Protein AF-A0A420YHC0-F1 (afdb_monomer_lite)

Structure (mmCIF, N/CA/C/O backbone):
data_AF-A0A420YHC0-F1
#
_entry.id   AF-A0A420YHC0-F1
#
loop_
_atom_site.group_PDB
_atom_site.id
_atom_site.type_symbol
_atom_site.label_atom_id
_atom_site.label_alt_id
_atom_site.label_comp_id
_atom_site.label_asym_id
_atom_site.label_entity_id
_atom_site.label_seq_id
_atom_site.pdbx_PDB_ins_code
_atom_site.Cartn_x
_atom_site.Cartn_y
_atom_site.Cartn_z
_atom_site.occupancy
_atom_site.B_iso_or_equiv
_atom_site.auth_seq_id
_atom_site.auth_comp_id
_atom_site.auth_asym_id
_atom_site.auth_atom_id
_atom_site.pdbx_PDB_model_num
ATOM 1 N N . MET A 1 1 ? 45.176 -17.304 -17.235 1.00 40.81 1 MET A N 1
ATOM 2 C CA . MET A 1 1 ? 44.010 -18.208 -17.173 1.00 40.81 1 MET A CA 1
ATOM 3 C C . MET A 1 1 ? 42.804 -17.352 -16.812 1.00 40.81 1 MET A C 1
ATOM 5 O O . MET A 1 1 ? 42.544 -17.134 -15.639 1.00 40.81 1 MET A O 1
ATOM 9 N N . ALA A 1 2 ? 42.186 -16.720 -17.814 1.00 42.81 2 ALA A N 1
ATOM 10 C CA . ALA A 1 2 ? 41.022 -15.862 -17.609 1.00 42.81 2 ALA A CA 1
ATOM 11 C C . ALA A 1 2 ? 39.816 -16.764 -17.336 1.00 42.81 2 ALA A C 1
ATOM 13 O O . ALA A 1 2 ? 39.484 -17.605 -18.171 1.00 42.81 2 ALA A O 1
ATOM 14 N N . ALA A 1 3 ? 39.219 -16.642 -16.151 1.00 44.34 3 ALA A N 1
ATOM 15 C CA . ALA A 1 3 ? 37.966 -17.306 -15.837 1.00 44.34 3 ALA A CA 1
ATOM 16 C C . ALA A 1 3 ? 36.919 -16.814 -16.843 1.00 44.34 3 ALA A C 1
ATOM 18 O O . ALA A 1 3 ? 36.592 -15.628 -16.862 1.00 44.34 3 ALA A O 1
ATOM 19 N N . ALA A 1 4 ? 36.454 -17.708 -17.716 1.00 50.72 4 ALA A N 1
ATOM 20 C CA . ALA A 1 4 ? 35.306 -17.449 -18.565 1.00 50.72 4 ALA A CA 1
ATOM 21 C C . ALA A 1 4 ? 34.133 -17.120 -17.638 1.00 50.72 4 ALA A C 1
ATOM 23 O O . ALA A 1 4 ? 33.629 -17.988 -16.926 1.00 50.72 4 ALA A O 1
ATOM 24 N N . THR A 1 5 ? 33.750 -15.846 -17.588 1.00 57.69 5 THR A N 1
ATOM 25 C CA . THR A 1 5 ? 32.490 -15.436 -16.978 1.00 57.69 5 THR A CA 1
ATOM 26 C C . THR A 1 5 ? 31.386 -16.247 -17.656 1.00 57.69 5 THR A C 1
ATOM 28 O O . THR A 1 5 ? 31.357 -16.257 -18.893 1.00 57.69 5 THR A O 1
ATOM 31 N N . PRO A 1 6 ? 30.528 -16.966 -16.910 1.00 57.44 6 PRO A N 1
ATOM 32 C CA . PRO A 1 6 ? 29.460 -17.742 -17.522 1.00 57.44 6 PRO A CA 1
ATOM 33 C C . PRO A 1 6 ? 28.629 -16.811 -18.408 1.00 57.44 6 PRO A C 1
ATOM 35 O O . PRO A 1 6 ? 28.321 -15.685 -18.012 1.00 57.44 6 PRO A O 1
ATOM 38 N N . SER A 1 7 ? 28.337 -17.260 -19.630 1.00 58.06 7 SER A N 1
ATOM 39 C CA . SER A 1 7 ? 27.431 -16.579 -20.556 1.00 58.06 7 SER A CA 1
ATOM 40 C C . SER A 1 7 ? 26.169 -16.175 -19.786 1.00 58.06 7 SER A C 1
ATOM 42 O O . SER A 1 7 ? 25.673 -17.010 -19.023 1.00 58.06 7 SER A O 1
ATOM 44 N N . PRO A 1 8 ? 25.652 -14.940 -19.931 1.00 57.53 8 PRO A N 1
ATOM 45 C CA . PRO A 1 8 ? 24.411 -14.559 -19.273 1.00 57.53 8 PRO A CA 1
ATOM 46 C C . PRO A 1 8 ? 23.353 -15.608 -19.607 1.00 57.53 8 PRO A C 1
ATOM 48 O O . PRO A 1 8 ? 23.122 -15.881 -20.784 1.00 57.53 8 PRO A O 1
ATOM 51 N N . VAL A 1 9 ? 22.773 -16.241 -18.584 1.00 59.50 9 VAL A N 1
ATOM 52 C CA . VAL A 1 9 ? 21.661 -17.178 -18.767 1.00 59.50 9 VAL A CA 1
ATOM 53 C C . VAL A 1 9 ? 20.586 -16.400 -19.519 1.00 59.50 9 VAL A C 1
ATOM 55 O O . VAL A 1 9 ? 20.094 -15.394 -19.016 1.00 59.50 9 VAL A O 1
ATOM 58 N N . SER A 1 10 ? 20.338 -16.794 -20.761 1.00 55.44 10 SER A N 1
ATOM 59 C CA . SER A 1 10 ? 19.419 -16.165 -21.704 1.00 55.44 10 SER A CA 1
ATOM 60 C C . SER A 1 10 ? 18.386 -17.228 -22.029 1.00 55.44 10 SER A C 1
ATOM 62 O O . SER A 1 10 ? 18.723 -18.311 -22.514 1.00 55.44 10 SER A O 1
ATOM 64 N N . ASN A 1 11 ? 17.141 -16.953 -21.667 1.00 62.69 11 ASN A N 1
ATOM 65 C CA . ASN A 1 11 ? 16.009 -17.789 -22.017 1.00 62.69 11 ASN A CA 1
ATOM 66 C C . ASN A 1 11 ? 14.824 -16.856 -22.281 1.00 62.69 11 ASN A C 1
ATOM 68 O O . ASN A 1 11 ? 14.070 -16.543 -21.357 1.00 62.69 11 ASN A O 1
ATOM 72 N N . PRO A 1 12 ? 14.626 -16.436 -23.543 1.00 58.00 12 PRO A N 1
ATOM 73 C CA . PRO A 1 12 ? 13.547 -15.528 -23.923 1.00 58.00 12 PRO A CA 1
ATOM 74 C C . PRO A 1 12 ? 12.140 -16.042 -23.575 1.00 58.00 12 PRO A C 1
ATOM 76 O O . PRO A 1 12 ? 11.190 -15.259 -23.590 1.00 58.00 12 PRO A O 1
ATOM 79 N N . ALA A 1 13 ? 11.995 -17.345 -23.293 1.00 58.97 13 ALA A N 1
ATOM 80 C CA . ALA A 1 13 ? 10.742 -17.974 -22.887 1.00 58.97 13 ALA A CA 1
ATOM 81 C C . ALA A 1 13 ? 10.447 -17.861 -21.376 1.00 58.97 13 ALA A C 1
ATOM 83 O O . ALA A 1 13 ? 9.280 -17.944 -20.994 1.00 58.97 13 ALA A O 1
ATOM 84 N N . ASP A 1 14 ? 11.455 -17.625 -20.528 1.00 63.84 14 ASP A N 1
ATOM 85 C CA . ASP A 1 14 ? 11.275 -17.382 -19.090 1.00 63.84 14 ASP A CA 1
ATOM 86 C C . ASP A 1 14 ? 11.021 -15.891 -18.842 1.00 63.84 14 ASP A C 1
ATOM 88 O O . ASP A 1 14 ? 11.930 -15.114 -18.532 1.00 63.84 14 ASP A O 1
ATOM 92 N N . ASN A 1 15 ? 9.761 -15.483 -19.008 1.00 66.75 15 ASN A N 1
ATOM 93 C CA . ASN A 1 15 ? 9.285 -14.158 -18.629 1.00 66.75 15 ASN A CA 1
ATOM 94 C C . ASN A 1 15 ? 8.261 -14.266 -17.493 1.00 66.75 15 ASN A C 1
ATOM 96 O O . ASN A 1 15 ? 7.097 -14.604 -17.708 1.00 66.75 15 ASN A O 1
ATOM 100 N N . GLU A 1 16 ? 8.695 -13.923 -16.286 1.00 73.38 16 GLU A N 1
ATOM 101 C CA . GLU A 1 16 ? 7.873 -13.948 -15.071 1.00 73.38 16 GLU A CA 1
ATOM 102 C C . GLU A 1 16 ? 7.100 -12.636 -14.846 1.00 73.38 16 GLU A C 1
ATOM 104 O O . GLU A 1 16 ? 6.198 -12.575 -14.008 1.00 73.38 16 GLU A O 1
ATOM 109 N N . GLY A 1 17 ? 7.387 -11.589 -15.629 1.00 73.75 17 GLY A N 1
ATOM 110 C CA . GLY A 1 17 ? 6.730 -10.279 -15.525 1.00 73.75 17 GLY A CA 1
ATOM 111 C C . GLY A 1 17 ? 5.193 -10.347 -15.577 1.00 73.75 17 GLY A C 1
ATOM 112 O O . GLY A 1 17 ? 4.534 -9.817 -14.681 1.00 73.75 17 GLY A O 1
ATOM 113 N N . PRO A 1 18 ? 4.578 -11.053 -16.550 1.00 76.94 18 PRO A N 1
ATOM 114 C CA . PRO A 1 18 ? 3.123 -11.207 -16.616 1.00 76.94 18 PRO A CA 1
ATOM 115 C C . PRO A 1 18 ? 2.518 -11.906 -15.392 1.00 76.94 18 PRO A C 1
ATOM 117 O O . PRO A 1 18 ? 1.409 -11.565 -14.982 1.00 76.94 18 PRO A O 1
ATOM 120 N N . ARG A 1 19 ? 3.235 -12.862 -14.785 1.00 78.88 19 ARG A N 1
ATOM 121 C CA . ARG A 1 19 ? 2.778 -13.577 -13.583 1.00 78.88 19 ARG A CA 1
ATOM 122 C C . ARG A 1 19 ? 2.784 -12.660 -12.361 1.00 78.88 19 ARG A C 1
ATOM 124 O O . ARG A 1 19 ? 1.813 -12.660 -11.606 1.00 78.88 19 ARG A O 1
ATOM 131 N N . ILE A 1 20 ? 3.831 -11.846 -12.209 1.00 82.06 20 ILE A N 1
ATOM 132 C CA . ILE A 1 20 ? 3.938 -10.835 -11.145 1.00 82.06 20 ILE A CA 1
ATOM 133 C C . ILE A 1 20 ? 2.808 -9.811 -11.280 1.00 82.06 20 ILE A C 1
ATOM 135 O O . ILE A 1 20 ? 2.089 -9.554 -10.317 1.00 82.06 20 ILE A O 1
ATOM 139 N N . LEU A 1 21 ? 2.590 -9.283 -12.487 1.00 84.12 21 LEU A N 1
ATOM 140 C CA . LEU A 1 21 ? 1.518 -8.322 -12.746 1.00 84.12 21 LEU A CA 1
ATOM 141 C C . LEU A 1 21 ? 0.136 -8.905 -12.462 1.00 84.12 21 LEU A C 1
ATOM 143 O O . LEU A 1 21 ? -0.668 -8.257 -11.797 1.00 84.12 21 LEU A O 1
ATOM 147 N N . ALA A 1 22 ? -0.135 -10.127 -12.925 1.00 83.88 22 ALA A N 1
ATOM 148 C CA . ALA A 1 22 ? -1.416 -10.783 -12.691 1.00 83.88 22 ALA A CA 1
ATOM 149 C C . ALA A 1 22 ? -1.697 -10.960 -11.190 1.00 83.88 22 ALA A C 1
ATOM 151 O O . ALA A 1 22 ? -2.793 -10.638 -10.733 1.00 83.88 22 ALA A O 1
ATOM 152 N N . ALA A 1 23 ? -0.707 -11.418 -10.417 1.00 87.62 23 ALA A N 1
ATOM 153 C CA . ALA A 1 23 ? -0.847 -11.601 -8.975 1.00 87.62 23 ALA A CA 1
ATOM 154 C C . ALA A 1 23 ? -1.052 -10.268 -8.239 1.00 87.62 23 ALA A C 1
ATOM 156 O O . ALA A 1 23 ? -1.993 -10.137 -7.454 1.00 87.62 23 ALA A O 1
ATOM 157 N N . THR A 1 24 ? -0.217 -9.265 -8.527 1.00 87.19 24 THR A N 1
ATOM 158 C CA . THR A 1 24 ? -0.306 -7.940 -7.901 1.00 87.19 24 THR A CA 1
ATOM 159 C C . THR A 1 24 ? -1.646 -7.276 -8.209 1.00 87.19 24 THR A C 1
ATOM 161 O O . THR A 1 24 ? -2.342 -6.846 -7.294 1.00 87.19 24 THR A O 1
ATOM 164 N N . LEU A 1 25 ? -2.071 -7.263 -9.476 1.00 88.75 25 LEU A N 1
ATOM 165 C CA . LEU A 1 25 ? -3.348 -6.665 -9.873 1.00 88.75 25 LEU A CA 1
ATOM 166 C C . LEU A 1 25 ? -4.546 -7.386 -9.250 1.00 88.75 25 LEU A C 1
ATOM 168 O O . LEU A 1 25 ? -5.480 -6.722 -8.804 1.00 88.75 25 LEU A O 1
ATOM 172 N N . ALA A 1 26 ? -4.525 -8.720 -9.180 1.00 91.69 26 ALA A N 1
ATOM 173 C CA . ALA A 1 26 ? -5.609 -9.487 -8.572 1.00 91.69 26 ALA A CA 1
ATOM 174 C C . ALA A 1 26 ? -5.772 -9.164 -7.078 1.00 91.69 26 ALA A C 1
ATOM 176 O O . ALA A 1 26 ? -6.887 -8.918 -6.611 1.00 91.69 26 ALA A O 1
ATOM 177 N N . ILE A 1 27 ? -4.663 -9.117 -6.333 1.00 88.62 27 ILE A N 1
ATOM 178 C CA . ILE A 1 27 ? -4.678 -8.812 -4.897 1.00 88.62 27 ILE A CA 1
ATOM 179 C C . ILE A 1 27 ? -5.092 -7.356 -4.663 1.00 88.62 27 ILE A C 1
ATOM 181 O O . ILE A 1 27 ? -5.939 -7.091 -3.809 1.00 88.62 27 ILE A O 1
ATOM 185 N N . THR A 1 28 ? -4.565 -6.412 -5.444 1.00 89.62 28 THR A N 1
ATOM 186 C CA . THR A 1 28 ? -4.932 -4.995 -5.324 1.00 89.62 28 THR A CA 1
ATOM 187 C C . THR A 1 28 ? -6.393 -4.748 -5.689 1.00 89.62 28 THR A C 1
ATOM 189 O O . THR A 1 28 ? -7.056 -3.960 -5.017 1.00 89.62 28 THR A O 1
ATOM 192 N N . ALA A 1 29 ? -6.940 -5.441 -6.692 1.00 91.06 29 ALA A N 1
ATOM 193 C CA . ALA A 1 29 ? -8.360 -5.353 -7.028 1.00 91.06 29 ALA A CA 1
ATOM 194 C C . ALA A 1 29 ? -9.246 -5.851 -5.876 1.00 91.06 29 ALA A C 1
ATOM 196 O O . ALA A 1 29 ? -10.222 -5.193 -5.511 1.00 91.06 29 ALA A O 1
ATOM 197 N N . LEU A 1 30 ? -8.880 -6.974 -5.251 1.00 92.50 30 LEU A N 1
ATOM 198 C CA . LEU A 1 30 ? -9.587 -7.491 -4.080 1.00 92.50 30 LEU A CA 1
ATOM 199 C C . LEU A 1 30 ? -9.505 -6.521 -2.889 1.00 92.50 30 LEU A C 1
ATOM 201 O O . LEU A 1 30 ? -10.510 -6.280 -2.209 1.00 92.50 30 LEU A O 1
ATOM 205 N N . ALA A 1 31 ? -8.331 -5.932 -2.654 1.00 87.81 31 ALA A N 1
ATOM 206 C CA . ALA A 1 31 ? -8.135 -4.918 -1.624 1.00 87.81 31 ALA A CA 1
ATOM 207 C C . ALA A 1 31 ? -9.010 -3.683 -1.884 1.00 87.81 31 ALA A C 1
ATOM 209 O O . ALA A 1 31 ? -9.716 -3.236 -0.978 1.00 87.81 31 ALA A O 1
ATOM 210 N N . LEU A 1 32 ? -9.047 -3.195 -3.130 1.00 90.62 32 LEU A N 1
ATOM 211 C CA . LEU A 1 32 ? -9.875 -2.063 -3.538 1.00 90.62 32 LEU A CA 1
ATOM 212 C C . LEU A 1 32 ? -11.356 -2.334 -3.267 1.00 90.62 32 LEU A C 1
ATOM 214 O O . LEU A 1 32 ? -12.004 -1.520 -2.616 1.00 90.62 32 LEU A O 1
ATOM 218 N N . ILE A 1 33 ? -11.875 -3.495 -3.683 1.00 92.88 33 ILE A N 1
ATOM 219 C CA . ILE A 1 33 ? -13.272 -3.886 -3.429 1.00 92.88 33 ILE A CA 1
ATOM 220 C C . ILE A 1 33 ? -13.571 -3.863 -1.926 1.00 92.88 33 ILE A C 1
ATOM 222 O O . ILE A 1 33 ? -14.570 -3.289 -1.492 1.00 92.88 33 ILE A O 1
ATOM 226 N N . THR A 1 34 ? -12.680 -4.438 -1.119 1.00 89.38 34 THR A N 1
ATOM 227 C CA . THR A 1 34 ? -12.841 -4.498 0.339 1.00 89.38 34 THR A CA 1
ATOM 228 C C . THR A 1 34 ? -12.872 -3.098 0.964 1.00 89.38 34 THR A C 1
ATOM 230 O O . THR A 1 34 ? -13.727 -2.812 1.807 1.00 89.38 34 THR A O 1
ATOM 233 N N . VAL A 1 35 ? -11.985 -2.197 0.528 1.00 87.94 35 VAL A N 1
ATOM 234 C CA . VAL A 1 35 ? -11.934 -0.802 0.994 1.00 87.94 35 VAL A CA 1
ATOM 235 C C . VAL A 1 35 ? -13.177 -0.032 0.549 1.00 87.94 35 VAL A C 1
ATOM 237 O O . VAL A 1 35 ? -13.775 0.669 1.362 1.00 87.94 35 VAL A O 1
ATOM 240 N N . THR A 1 36 ? -13.625 -0.189 -0.698 1.00 88.56 36 THR A N 1
ATOM 241 C CA . THR A 1 36 ? -14.835 0.477 -1.203 1.00 88.56 36 THR A CA 1
ATOM 242 C C . THR A 1 36 ? -16.080 0.036 -0.440 1.00 88.56 36 THR A C 1
ATOM 244 O O . THR A 1 36 ? -16.866 0.885 -0.022 1.00 88.56 36 THR A O 1
ATOM 247 N N . VAL A 1 37 ? -16.247 -1.268 -0.190 1.00 89.44 37 VAL A N 1
ATOM 248 C CA . VAL A 1 37 ? -17.355 -1.785 0.630 1.00 89.44 37 VAL A CA 1
ATOM 249 C C . VAL A 1 37 ? -17.286 -1.210 2.044 1.00 89.44 37 VAL A C 1
ATOM 251 O O . VAL A 1 37 ? -18.300 -0.746 2.569 1.00 89.44 37 VAL A O 1
ATOM 254 N N . ARG A 1 38 ? -16.091 -1.167 2.650 1.00 83.19 38 ARG A N 1
ATOM 255 C CA . ARG A 1 38 ? -15.895 -0.569 3.977 1.00 83.19 38 ARG A CA 1
ATOM 256 C C . ARG A 1 38 ? -16.318 0.898 3.994 1.00 83.19 38 ARG A C 1
ATOM 258 O O . ARG A 1 38 ? -17.096 1.285 4.865 1.00 83.19 38 ARG A O 1
ATOM 265 N N . LEU A 1 39 ? -15.851 1.693 3.034 1.00 84.56 39 LEU A N 1
ATOM 266 C CA . LEU A 1 39 ? -16.200 3.108 2.920 1.00 84.56 39 LEU A CA 1
ATOM 267 C C . LEU A 1 39 ? -17.701 3.295 2.701 1.00 84.56 39 LEU A C 1
ATOM 269 O O . LEU A 1 39 ? -18.300 4.141 3.356 1.00 84.56 39 LEU A O 1
ATOM 273 N N . HIS A 1 40 ? -18.330 2.475 1.858 1.00 85.00 40 HIS A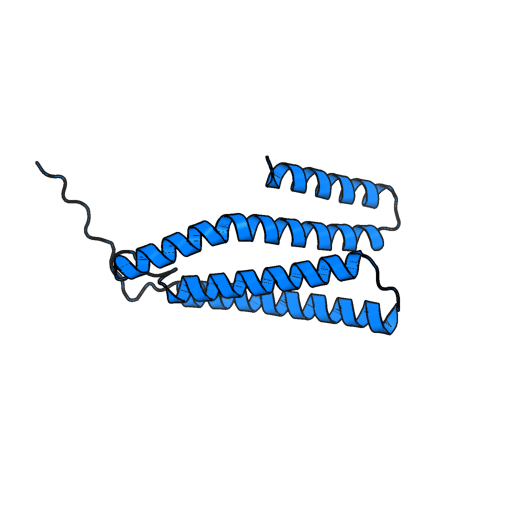 N 1
ATOM 274 C CA . HIS A 1 40 ? -19.767 2.544 1.601 1.00 85.00 40 HIS A CA 1
ATOM 275 C C . HIS A 1 40 ? -20.599 2.281 2.864 1.00 85.00 40 HIS A C 1
ATOM 277 O O . HIS A 1 40 ? -21.481 3.070 3.203 1.00 85.00 40 HIS A O 1
ATOM 283 N N . VAL A 1 41 ? -20.281 1.222 3.615 1.00 84.25 41 VAL A N 1
ATOM 284 C CA . VAL A 1 41 ? -20.957 0.910 4.886 1.00 84.25 41 VAL A CA 1
ATOM 285 C C . VAL A 1 41 ? -20.724 2.022 5.915 1.00 84.25 41 VAL A C 1
ATOM 287 O O . VAL A 1 41 ? -21.645 2.432 6.621 1.00 84.25 41 VAL A O 1
ATOM 290 N N . ARG A 1 42 ? -19.502 2.554 6.007 1.00 78.12 42 ARG A N 1
ATOM 291 C CA . ARG A 1 42 ? -19.140 3.559 7.019 1.00 78.12 42 ARG A CA 1
ATOM 292 C C . ARG A 1 42 ? -19.738 4.936 6.728 1.00 78.12 42 ARG A C 1
ATOM 294 O O . ARG A 1 42 ? -20.305 5.541 7.638 1.00 78.12 42 ARG A O 1
ATOM 301 N N . LEU A 1 43 ? -19.662 5.399 5.481 1.00 77.81 43 LEU A N 1
ATOM 302 C CA . LEU A 1 43 ? -20.219 6.678 5.029 1.00 77.81 43 LEU A CA 1
ATOM 303 C C . LEU A 1 43 ? -21.747 6.635 4.938 1.00 77.81 43 LEU A C 1
ATOM 305 O O . LEU A 1 43 ? -22.415 7.570 5.373 1.00 77.81 43 LEU A O 1
ATOM 309 N N . GLY A 1 44 ? -22.297 5.550 4.389 1.00 76.00 44 GLY A N 1
ATOM 310 C CA . GLY A 1 44 ? -23.725 5.415 4.115 1.00 76.00 44 GLY A CA 1
ATOM 311 C C . GLY A 1 44 ? -24.539 4.928 5.312 1.00 76.00 44 GLY A C 1
ATOM 312 O O . GLY A 1 44 ? -25.527 5.565 5.673 1.00 76.00 44 GLY A O 1
ATOM 313 N N . MET A 1 45 ? -24.133 3.816 5.938 1.00 79.38 45 MET A N 1
ATOM 314 C CA . MET A 1 45 ? -24.929 3.170 6.994 1.00 79.38 45 MET A CA 1
ATOM 315 C C . MET A 1 45 ? -24.622 3.717 8.388 1.00 79.38 45 MET A C 1
ATOM 317 O O . MET A 1 45 ? -25.540 3.998 9.151 1.00 79.38 45 MET A O 1
ATOM 321 N N . ILE A 1 46 ? -23.339 3.861 8.736 1.00 79.88 46 ILE A N 1
ATOM 322 C CA . ILE A 1 46 ? -22.923 4.252 10.096 1.00 79.88 46 ILE A CA 1
ATOM 323 C C . ILE A 1 46 ? -22.824 5.783 10.237 1.00 79.88 46 ILE A C 1
ATOM 325 O O . ILE A 1 46 ? -22.922 6.299 11.349 1.00 79.88 46 ILE A O 1
ATOM 329 N N . ARG A 1 47 ? -22.647 6.515 9.122 1.00 74.38 47 ARG A N 1
ATOM 330 C CA . ARG A 1 47 ? -22.486 7.985 9.061 1.00 74.38 47 ARG A CA 1
ATOM 331 C C . ARG A 1 47 ? -21.460 8.532 10.058 1.00 74.38 47 ARG A C 1
ATOM 333 O O . ARG A 1 47 ? -21.601 9.634 10.581 1.00 74.38 47 ARG A O 1
ATOM 340 N N . SER A 1 48 ? -20.416 7.758 10.338 1.00 68.00 48 SER A N 1
ATOM 341 C CA . SER A 1 48 ? -19.377 8.129 11.296 1.00 68.00 48 SER A CA 1
ATOM 342 C C . SER A 1 48 ? -18.025 8.067 10.613 1.00 68.00 48 SER A C 1
ATOM 344 O O . SER A 1 48 ? -17.369 7.024 10.635 1.00 68.00 48 SER A O 1
ATOM 346 N N . PHE A 1 49 ? -17.646 9.191 10.002 1.00 63.84 49 PHE A N 1
ATOM 347 C CA . PHE A 1 49 ? -16.344 9.362 9.374 1.00 63.84 49 PHE A CA 1
ATOM 348 C C . PHE A 1 49 ? -15.296 9.595 10.461 1.00 63.84 49 PHE A C 1
AT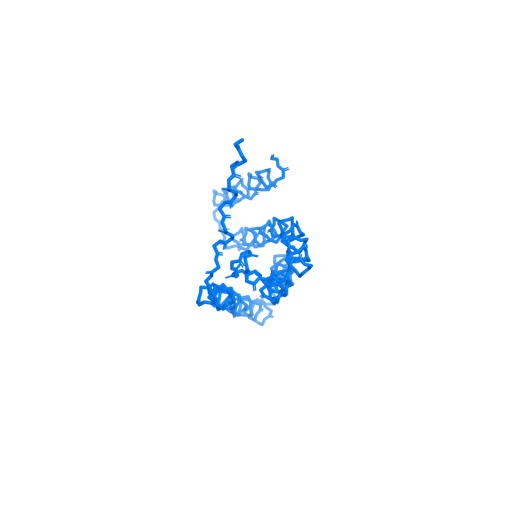OM 350 O O . PHE A 1 49 ? -15.292 10.631 11.128 1.00 63.84 49 PHE A O 1
ATOM 357 N N . GLY A 1 50 ? -14.467 8.584 10.705 1.00 70.12 50 GLY A N 1
ATOM 358 C CA . GLY A 1 50 ? -13.365 8.677 11.654 1.00 70.12 50 GLY A CA 1
ATOM 359 C C . GLY A 1 50 ? -12.034 8.930 10.953 1.00 70.12 50 GLY A C 1
ATOM 360 O O . GLY A 1 50 ? -11.888 8.684 9.759 1.00 70.12 50 GLY A O 1
ATOM 361 N N . TRP A 1 51 ? -11.022 9.319 11.732 1.00 70.31 51 TRP A N 1
ATOM 362 C CA . TRP A 1 51 ? -9.620 9.334 11.289 1.00 70.31 51 TRP A CA 1
ATOM 363 C C . TRP A 1 51 ? -9.160 7.981 10.710 1.00 70.31 51 TRP A C 1
ATOM 365 O O . TRP A 1 51 ? -8.315 7.944 9.822 1.00 70.31 51 TRP A O 1
ATOM 375 N N . ASP A 1 52 ? -9.768 6.883 11.167 1.00 77.31 52 ASP A N 1
ATOM 376 C CA . ASP A 1 52 ? -9.570 5.525 10.648 1.00 77.31 52 ASP A CA 1
ATOM 377 C C . ASP A 1 52 ? -9.890 5.393 9.147 1.00 77.31 52 ASP A C 1
ATOM 379 O O . ASP A 1 52 ? -9.097 4.848 8.382 1.00 77.31 52 ASP A O 1
ATOM 383 N N . ASP A 1 53 ? -11.029 5.935 8.703 1.00 81.81 53 ASP A N 1
ATOM 384 C CA . ASP A 1 53 ? -11.477 5.817 7.310 1.00 81.81 53 ASP A CA 1
ATOM 385 C C . ASP A 1 53 ? -10.597 6.664 6.368 1.00 81.81 53 ASP A C 1
ATOM 387 O O . ASP A 1 53 ? -10.317 6.267 5.232 1.00 81.81 53 ASP A O 1
ATOM 391 N N . GLY A 1 54 ? -10.098 7.803 6.865 1.00 81.12 54 GLY A N 1
ATOM 392 C CA . GLY A 1 54 ? -9.124 8.643 6.165 1.00 81.12 54 GLY A CA 1
ATOM 393 C C . GLY A 1 54 ? -7.775 7.945 5.979 1.00 81.12 54 GLY A C 1
ATOM 394 O O . GLY A 1 54 ? -7.262 7.899 4.861 1.00 81.12 54 GLY A O 1
ATOM 395 N N . LEU A 1 55 ? -7.237 7.332 7.042 1.00 84.38 55 LEU A N 1
ATOM 396 C CA . LEU A 1 55 ? -5.997 6.548 6.975 1.00 84.38 55 LEU A CA 1
ATOM 397 C C . LEU A 1 55 ? -6.122 5.362 6.015 1.00 84.38 55 LEU A C 1
ATOM 399 O O . LEU A 1 55 ? -5.206 5.106 5.239 1.00 84.38 55 LEU A O 1
ATOM 403 N N . MET A 1 56 ? -7.264 4.673 6.014 1.00 85.25 56 MET A N 1
ATOM 404 C CA . MET A 1 56 ? -7.492 3.541 5.116 1.00 85.25 56 MET A CA 1
ATOM 405 C C . MET A 1 56 ? -7.622 3.957 3.648 1.00 85.25 56 MET A C 1
ATOM 407 O O . MET A 1 56 ? -7.110 3.271 2.765 1.00 85.25 56 MET A O 1
ATOM 411 N N . THR A 1 57 ? -8.249 5.103 3.378 1.00 86.56 57 THR A N 1
ATOM 412 C CA . THR A 1 57 ? -8.322 5.660 2.018 1.00 86.56 57 THR A CA 1
ATOM 413 C C . THR A 1 57 ? -6.939 6.086 1.525 1.00 86.56 57 THR A C 1
ATOM 415 O O . THR A 1 57 ? -6.574 5.811 0.384 1.00 86.56 57 THR A O 1
ATOM 418 N N . PHE A 1 58 ? -6.143 6.708 2.398 1.00 87.94 58 PHE A N 1
ATOM 419 C CA . PHE A 1 58 ? -4.769 7.089 2.087 1.00 87.94 58 PHE A CA 1
ATOM 420 C C . PHE A 1 58 ? -3.872 5.869 1.828 1.00 87.94 58 PHE A C 1
ATOM 422 O O . PHE A 1 58 ? -3.136 5.856 0.843 1.00 87.94 58 PHE A O 1
ATOM 429 N N . ALA A 1 59 ? -3.999 4.812 2.637 1.00 88.00 59 ALA A N 1
ATOM 430 C CA . ALA A 1 59 ? -3.312 3.538 2.418 1.00 88.00 59 ALA A CA 1
ATOM 431 C C . ALA A 1 59 ? -3.649 2.937 1.044 1.00 88.00 59 ALA A C 1
ATOM 433 O O . ALA A 1 59 ? -2.761 2.511 0.312 1.00 88.00 59 ALA A O 1
ATOM 434 N N . MET A 1 60 ? -4.928 2.955 0.654 1.00 90.00 60 MET A N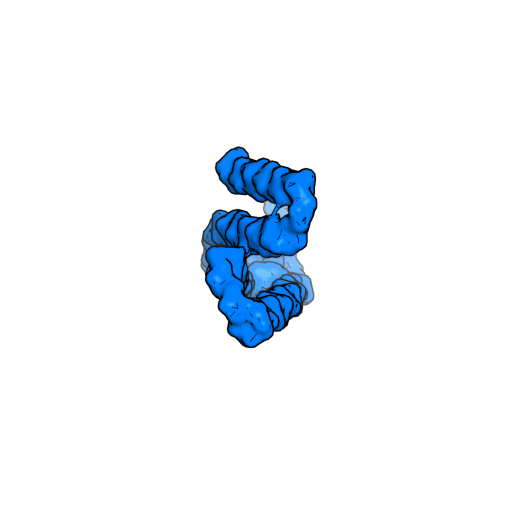 1
ATOM 435 C CA . MET A 1 60 ? -5.346 2.460 -0.658 1.00 90.00 60 MET A CA 1
ATOM 436 C C . MET A 1 60 ? -4.756 3.294 -1.807 1.00 90.00 60 MET A C 1
ATOM 438 O O . MET A 1 60 ? -4.357 2.737 -2.828 1.00 90.00 60 MET A O 1
ATOM 442 N N . ALA A 1 61 ? -4.675 4.619 -1.649 1.00 89.81 61 ALA A N 1
ATOM 443 C CA . ALA A 1 61 ? -4.076 5.498 -2.651 1.00 89.81 61 ALA A CA 1
ATOM 444 C C . ALA A 1 61 ? -2.571 5.231 -2.833 1.00 89.81 61 ALA A C 1
ATOM 446 O O . ALA A 1 61 ? -2.097 5.178 -3.970 1.00 89.81 61 ALA A O 1
ATOM 447 N N . LEU A 1 62 ? -1.834 5.014 -1.737 1.00 88.19 62 LEU A N 1
ATOM 448 C CA . LEU A 1 62 ? -0.420 4.629 -1.794 1.00 88.19 62 LEU A CA 1
ATOM 449 C C . LEU A 1 62 ? -0.227 3.265 -2.460 1.00 88.19 62 LEU A C 1
ATOM 451 O O . LEU A 1 62 ? 0.621 3.139 -3.342 1.00 88.19 62 LEU A O 1
ATOM 455 N N . SER A 1 63 ? -1.076 2.292 -2.130 1.00 87.12 63 SER A N 1
ATOM 456 C CA . SER A 1 63 ? -1.026 0.963 -2.737 1.00 87.12 63 SER A CA 1
ATOM 457 C C . SER A 1 63 ? -1.261 1.021 -4.253 1.00 87.12 63 SER A C 1
ATOM 459 O O . SER A 1 63 ? -0.541 0.386 -5.021 1.00 87.12 63 SER A O 1
ATOM 461 N N . LEU A 1 64 ? -2.201 1.852 -4.723 1.00 88.25 64 LEU A N 1
ATOM 462 C CA . LEU A 1 64 ? -2.414 2.080 -6.159 1.00 88.25 64 LEU A CA 1
ATOM 463 C C . LEU A 1 64 ? -1.198 2.722 -6.838 1.00 88.25 64 LEU A C 1
ATOM 465 O O . LEU A 1 64 ? -0.833 2.321 -7.945 1.00 88.25 64 LEU A O 1
ATOM 469 N N . ALA A 1 65 ? -0.551 3.686 -6.179 1.00 88.31 65 ALA A N 1
ATOM 470 C CA . ALA A 1 65 ? 0.685 4.273 -6.685 1.00 88.31 65 ALA A CA 1
ATOM 471 C C . ALA A 1 65 ? 1.808 3.224 -6.774 1.00 88.31 65 ALA A C 1
ATOM 473 O O . ALA A 1 65 ? 2.510 3.173 -7.782 1.00 88.31 65 ALA A O 1
ATOM 474 N N . ALA A 1 66 ? 1.939 2.351 -5.769 1.00 85.38 66 ALA A N 1
ATOM 475 C CA . ALA A 1 66 ? 2.933 1.277 -5.745 1.00 85.38 66 ALA A CA 1
ATOM 476 C C . ALA A 1 66 ? 2.723 0.282 -6.892 1.00 85.38 66 ALA A C 1
ATOM 478 O O . ALA A 1 66 ? 3.675 -0.064 -7.590 1.00 85.38 66 ALA A O 1
ATOM 479 N N . VAL A 1 67 ? 1.474 -0.107 -7.165 1.00 87.12 67 VAL A N 1
ATOM 480 C CA . VAL A 1 67 ? 1.151 -0.945 -8.330 1.00 87.12 67 VAL A CA 1
ATOM 481 C C . VAL A 1 67 ? 1.536 -0.262 -9.642 1.00 87.12 67 VAL A C 1
ATOM 483 O O . VAL A 1 67 ? 2.066 -0.922 -10.533 1.00 87.12 67 VAL A O 1
ATOM 486 N N . GLY A 1 68 ? 1.336 1.054 -9.762 1.00 85.12 68 GLY A N 1
ATOM 487 C CA . GLY A 1 68 ? 1.789 1.824 -10.924 1.00 85.12 68 GLY A CA 1
ATOM 488 C C . GLY A 1 68 ? 3.300 1.719 -11.161 1.00 85.12 68 GLY A C 1
ATOM 489 O O . GLY A 1 68 ? 3.735 1.539 -12.299 1.00 85.12 68 GLY A O 1
ATOM 490 N N . VAL A 1 69 ? 4.096 1.755 -10.089 1.00 83.81 69 VAL A N 1
ATOM 491 C CA . VAL A 1 69 ? 5.554 1.579 -10.173 1.00 83.81 69 VAL A CA 1
ATOM 492 C C . VAL A 1 69 ? 5.920 0.145 -10.562 1.00 83.81 69 VAL A C 1
ATOM 494 O O . VAL A 1 69 ? 6.746 -0.037 -11.452 1.00 83.81 69 VAL A O 1
ATOM 497 N N . VAL A 1 70 ? 5.251 -0.869 -10.004 1.00 80.94 70 VAL A N 1
ATOM 498 C CA . VAL A 1 70 ? 5.462 -2.285 -10.376 1.00 80.94 70 VAL A CA 1
ATOM 499 C C . VAL A 1 70 ? 5.139 -2.542 -11.854 1.00 80.94 70 VAL A C 1
ATOM 501 O O . VAL A 1 70 ? 5.847 -3.294 -12.527 1.00 80.94 70 VAL A O 1
ATOM 504 N N . ILE A 1 71 ? 4.098 -1.896 -12.393 1.00 82.81 71 ILE A N 1
ATOM 505 C CA . ILE A 1 71 ? 3.775 -1.955 -13.828 1.00 82.81 71 ILE A CA 1
ATOM 506 C C . ILE A 1 71 ? 4.921 -1.374 -14.661 1.00 82.81 71 ILE A C 1
ATOM 508 O O . ILE A 1 71 ? 5.336 -1.996 -15.641 1.00 82.81 71 ILE A O 1
ATOM 512 N N . ALA A 1 72 ? 5.456 -0.217 -14.262 1.00 79.06 72 ALA A N 1
ATOM 513 C CA . ALA A 1 72 ? 6.600 0.388 -14.935 1.00 79.06 72 ALA A CA 1
ATOM 514 C C . ALA A 1 72 ? 7.843 -0.515 -14.855 1.00 79.06 72 ALA A C 1
ATOM 516 O O . ALA A 1 72 ? 8.491 -0.748 -15.870 1.00 79.06 72 ALA A O 1
ATOM 517 N N . GLU A 1 73 ? 8.144 -1.098 -13.695 1.00 73.56 73 GLU A N 1
ATOM 518 C CA . GLU A 1 73 ? 9.256 -2.042 -13.526 1.00 73.56 73 GLU A CA 1
ATOM 519 C C . GLU A 1 73 ? 9.152 -3.248 -14.460 1.00 73.56 73 GLU A C 1
ATOM 521 O O . GLU A 1 73 ? 10.123 -3.586 -15.139 1.00 73.56 73 GLU A O 1
ATOM 526 N N . CYS A 1 74 ? 7.970 -3.865 -14.549 1.00 73.81 74 CYS A N 1
ATOM 527 C CA . CYS A 1 74 ? 7.732 -4.984 -15.462 1.00 73.81 74 CYS A CA 1
ATOM 528 C C . CYS A 1 74 ? 7.876 -4.563 -16.933 1.00 73.81 74 CYS A C 1
ATOM 530 O O . CYS A 1 74 ? 8.369 -5.342 -17.749 1.00 73.81 74 CYS A O 1
ATOM 532 N N . ALA A 1 75 ? 7.506 -3.324 -17.279 1.00 72.00 75 ALA A N 1
ATOM 533 C CA . ALA A 1 75 ? 7.698 -2.779 -18.623 1.00 72.00 75 ALA A CA 1
ATOM 534 C C . ALA A 1 75 ? 9.181 -2.519 -18.958 1.00 72.00 75 ALA A C 1
ATOM 536 O O . ALA A 1 75 ? 9.588 -2.712 -20.103 1.00 72.00 75 ALA A O 1
ATOM 537 N N . TYR A 1 76 ? 10.002 -2.148 -17.969 1.00 69.81 76 TYR A N 1
ATOM 538 C CA . TYR A 1 76 ? 11.449 -1.930 -18.117 1.00 69.81 76 TYR A CA 1
ATOM 539 C C . TYR A 1 76 ? 12.298 -3.195 -17.890 1.00 69.81 76 TYR A C 1
ATOM 541 O O . TYR A 1 76 ? 13.511 -3.105 -17.701 1.00 69.81 76 TYR A O 1
ATOM 549 N N . GLY A 1 77 ? 11.691 -4.384 -17.955 1.00 61.00 77 GLY A N 1
ATOM 550 C CA . GLY A 1 77 ? 12.413 -5.659 -17.982 1.00 61.00 77 GLY A CA 1
ATOM 551 C C . GLY A 1 77 ? 12.462 -6.423 -16.659 1.00 61.00 77 GLY A C 1
ATOM 552 O O . GLY A 1 77 ? 13.162 -7.434 -16.590 1.00 61.00 77 GLY A O 1
ATOM 553 N N . ALA A 1 78 ? 11.718 -6.010 -15.626 1.00 60.44 78 ALA A N 1
ATOM 554 C CA . ALA A 1 78 ? 11.564 -6.833 -14.427 1.00 60.44 78 ALA A CA 1
ATOM 555 C C . ALA A 1 78 ? 10.849 -8.155 -14.772 1.00 60.44 78 ALA A C 1
ATOM 557 O O . ALA A 1 78 ? 9.772 -8.162 -15.367 1.00 60.44 78 ALA A O 1
ATOM 558 N N . GLY A 1 79 ? 11.474 -9.281 -14.412 1.00 56.25 79 GLY A N 1
ATOM 559 C CA . GLY A 1 79 ? 10.977 -10.631 -14.708 1.00 56.25 79 GLY A CA 1
ATOM 560 C C . GLY A 1 79 ? 11.572 -11.296 -15.957 1.00 56.25 79 GLY A C 1
ATOM 561 O O . GLY A 1 79 ? 11.201 -12.432 -16.241 1.00 56.25 79 GLY A O 1
ATOM 562 N N . ARG A 1 80 ? 12.495 -10.636 -16.674 1.00 61.44 80 ARG A N 1
ATOM 563 C CA . ARG A 1 80 ? 13.283 -11.218 -17.780 1.00 61.44 80 ARG A CA 1
ATOM 564 C C . ARG A 1 80 ? 14.730 -11.449 -17.341 1.00 61.44 80 ARG A C 1
ATOM 566 O O . ARG A 1 80 ? 15.251 -10.722 -16.497 1.00 61.44 80 ARG A O 1
ATOM 573 N N . HIS A 1 81 ? 15.390 -12.447 -17.922 1.00 58.91 81 HIS A N 1
ATOM 574 C CA . HIS A 1 81 ? 16.800 -12.718 -17.649 1.00 58.91 81 HIS A CA 1
ATOM 575 C C . HIS A 1 81 ? 17.709 -11.561 -18.107 1.00 58.91 81 HIS A C 1
ATOM 577 O O . HIS A 1 81 ? 17.465 -10.941 -19.141 1.00 58.91 81 HIS A O 1
ATOM 583 N N . ILE A 1 82 ? 18.794 -11.305 -17.359 1.00 58.03 82 ILE A N 1
ATOM 584 C CA . ILE A 1 82 ? 19.756 -10.202 -17.594 1.00 58.03 82 ILE A CA 1
ATOM 585 C C . ILE A 1 82 ? 20.348 -10.245 -19.018 1.00 58.03 82 ILE A C 1
ATOM 587 O O . ILE A 1 82 ? 20.710 -9.208 -19.563 1.00 58.03 82 ILE A O 1
ATOM 591 N N . GLY A 1 83 ? 20.422 -11.432 -19.635 1.00 53.94 83 GLY A N 1
ATOM 592 C CA . GLY A 1 83 ? 20.902 -11.612 -21.010 1.00 53.94 83 GLY A CA 1
ATOM 593 C C . GLY A 1 83 ? 19.928 -11.182 -22.115 1.00 53.94 83 GLY A C 1
ATOM 594 O O . GLY A 1 83 ? 20.371 -10.958 -23.236 1.00 53.94 83 GLY A O 1
ATOM 595 N N . ASP A 1 84 ? 18.631 -11.039 -21.816 1.00 54.88 84 ASP A N 1
ATOM 596 C CA . ASP A 1 84 ? 17.561 -10.796 -22.801 1.00 54.88 84 ASP A CA 1
ATOM 597 C C . ASP A 1 84 ? 16.995 -9.361 -22.743 1.00 54.88 84 ASP A C 1
ATOM 599 O O . ASP A 1 84 ? 15.960 -9.061 -23.356 1.00 54.88 84 ASP A O 1
ATOM 603 N N . VAL A 1 85 ? 17.642 -8.485 -21.967 1.00 60.00 85 VAL A N 1
ATOM 604 C CA . VAL A 1 85 ? 17.277 -7.078 -21.765 1.00 60.00 85 VAL A CA 1
ATOM 605 C C . VAL A 1 85 ? 18.471 -6.207 -22.140 1.00 60.00 85 VAL A C 1
ATOM 607 O O . VAL A 1 85 ? 19.596 -6.476 -21.726 1.00 60.00 85 VAL A O 1
ATOM 610 N N . ASP A 1 86 ? 18.229 -5.152 -22.920 1.00 67.38 86 ASP A N 1
ATOM 611 C CA . ASP A 1 86 ? 19.258 -4.164 -23.247 1.00 67.38 86 ASP A CA 1
ATOM 612 C C . ASP A 1 86 ? 19.878 -3.617 -21.939 1.00 67.38 86 ASP A C 1
ATOM 614 O O . ASP A 1 86 ? 19.130 -3.153 -21.068 1.00 67.38 86 ASP A O 1
ATOM 618 N N . PRO A 1 87 ? 21.215 -3.651 -21.767 1.00 63.19 87 PRO A N 1
ATOM 619 C CA . PRO A 1 87 ? 21.890 -3.150 -20.571 1.00 63.19 87 PRO A CA 1
ATOM 620 C C . PRO A 1 87 ? 21.476 -1.725 -20.169 1.00 63.19 87 PRO A C 1
ATOM 622 O O . PRO A 1 87 ? 21.427 -1.411 -18.976 1.00 63.19 87 PRO A O 1
ATOM 625 N N . ALA A 1 88 ? 21.140 -0.865 -21.139 1.00 64.88 88 ALA A N 1
ATOM 626 C CA . ALA A 1 88 ? 20.662 0.491 -20.873 1.00 64.88 88 ALA A CA 1
ATOM 627 C C . ALA A 1 88 ? 19.261 0.509 -20.231 1.00 64.88 88 ALA A C 1
ATOM 629 O O . ALA A 1 88 ? 18.997 1.309 -19.331 1.00 64.88 88 ALA A O 1
ATOM 630 N N . VAL A 1 89 ? 18.382 -0.402 -20.651 1.00 65.94 89 VAL A N 1
ATOM 631 C CA . VAL A 1 89 ? 17.013 -0.559 -20.131 1.00 65.94 89 VAL A CA 1
ATOM 632 C C . VAL A 1 89 ? 17.031 -1.260 -18.772 1.00 65.94 89 VAL A C 1
ATOM 634 O O . VAL A 1 89 ? 16.353 -0.823 -17.842 1.00 65.94 89 VAL A O 1
ATOM 637 N N . TYR A 1 90 ? 17.890 -2.268 -18.612 1.00 69.44 90 TYR A N 1
ATOM 638 C CA . TYR A 1 90 ? 18.099 -2.963 -17.342 1.00 69.44 90 TYR A CA 1
ATOM 639 C C . TYR A 1 90 ? 18.572 -2.012 -16.232 1.00 69.44 90 TYR A C 1
ATOM 641 O O . TYR A 1 90 ? 18.105 -2.084 -15.095 1.00 69.44 90 TYR A O 1
ATOM 649 N N . MET A 1 91 ? 19.452 -1.059 -16.557 1.00 70.56 91 MET A N 1
ATOM 650 C CA . MET A 1 91 ? 19.908 -0.051 -15.596 1.00 70.56 91 MET A CA 1
ATOM 651 C C . MET A 1 91 ? 18.769 0.867 -15.117 1.00 70.56 91 MET A C 1
ATOM 653 O O . MET A 1 91 ? 18.758 1.267 -13.951 1.00 70.56 91 MET A O 1
ATOM 657 N N . ILE A 1 92 ? 17.804 1.188 -15.986 1.00 73.88 92 ILE A N 1
ATOM 658 C CA . ILE A 1 92 ? 16.605 1.958 -15.619 1.00 73.88 92 ILE A CA 1
ATOM 659 C C . ILE A 1 92 ? 15.690 1.114 -14.724 1.00 73.88 92 ILE A C 1
ATOM 661 O O . ILE A 1 92 ? 15.266 1.594 -13.672 1.00 73.88 92 ILE A O 1
ATOM 665 N N . GLY A 1 93 ? 15.459 -0.154 -15.078 1.00 73.00 93 GLY A N 1
ATOM 666 C CA . GLY A 1 93 ? 14.693 -1.097 -14.258 1.00 73.00 93 GLY A CA 1
ATOM 667 C C . GLY A 1 93 ? 15.281 -1.280 -12.855 1.00 73.00 93 GLY A C 1
ATOM 668 O O . GLY A 1 93 ? 14.554 -1.232 -11.867 1.00 73.00 93 GLY A O 1
ATOM 669 N N . ASN A 1 94 ? 16.606 -1.383 -12.733 1.00 73.75 94 ASN A N 1
ATOM 670 C CA . ASN A 1 94 ? 17.270 -1.516 -11.434 1.00 73.75 94 ASN A CA 1
ATOM 671 C C . ASN A 1 94 ? 17.175 -0.234 -10.581 1.00 73.75 94 ASN A C 1
ATOM 673 O O . ASN A 1 94 ? 17.041 -0.299 -9.360 1.00 73.75 94 ASN A O 1
ATOM 677 N N . LYS A 1 95 ? 17.201 0.949 -11.213 1.00 77.31 95 LYS A N 1
ATOM 678 C CA . LYS A 1 95 ? 16.958 2.227 -10.519 1.00 77.31 95 LYS A CA 1
ATOM 679 C C . LYS A 1 95 ? 15.525 2.317 -9.992 1.00 77.31 95 LYS A C 1
ATOM 681 O O . LYS A 1 95 ? 15.338 2.770 -8.868 1.00 77.31 95 LYS A O 1
ATOM 686 N N . LEU A 1 96 ? 14.541 1.880 -10.780 1.00 76.94 96 LEU A N 1
ATOM 687 C CA . LEU A 1 96 ? 13.146 1.788 -10.337 1.00 76.94 96 LEU A CA 1
ATOM 688 C C . LEU A 1 96 ? 13.015 0.826 -9.152 1.00 76.94 96 LEU A C 1
ATOM 690 O O . LEU A 1 96 ? 12.475 1.226 -8.127 1.00 76.94 96 LEU A O 1
ATOM 694 N N . ASN A 1 97 ? 13.638 -0.354 -9.224 1.00 80.75 97 ASN A N 1
ATOM 695 C CA . ASN A 1 97 ? 13.623 -1.335 -8.135 1.00 80.75 97 ASN A CA 1
ATOM 696 C C . ASN A 1 97 ? 14.185 -0.787 -6.819 1.00 80.75 97 ASN A C 1
ATOM 698 O O . ASN A 1 97 ? 13.620 -1.008 -5.745 1.00 80.75 97 ASN A O 1
ATOM 702 N N . PHE A 1 98 ? 15.257 -0.000 -6.912 1.00 82.00 98 PHE A N 1
ATOM 703 C CA . PHE A 1 98 ? 15.835 0.673 -5.756 1.00 82.00 98 PHE A CA 1
ATOM 704 C C . PHE A 1 98 ? 14.888 1.714 -5.137 1.00 82.00 98 PHE A C 1
ATOM 706 O O . PHE A 1 98 ? 14.873 1.878 -3.922 1.00 82.00 98 PHE A O 1
ATOM 713 N N . ILE A 1 99 ? 14.079 2.404 -5.948 1.00 81.81 99 ILE A N 1
ATOM 714 C CA . ILE A 1 99 ? 13.076 3.375 -5.477 1.00 81.81 99 ILE A CA 1
ATOM 715 C C . ILE A 1 99 ? 11.846 2.661 -4.895 1.00 81.81 99 ILE A C 1
ATOM 717 O O . ILE A 1 99 ? 11.261 3.129 -3.916 1.00 81.81 99 ILE A O 1
ATOM 721 N N . THR A 1 100 ? 11.473 1.510 -5.447 1.00 82.31 100 THR A N 1
ATOM 722 C CA . THR A 1 100 ? 10.322 0.725 -4.986 1.00 82.31 100 THR A CA 1
ATOM 723 C C . THR A 1 100 ? 10.527 0.157 -3.588 1.00 82.31 100 THR A C 1
ATOM 725 O O . THR A 1 100 ? 9.573 0.088 -2.823 1.00 82.31 100 THR A O 1
ATOM 728 N N . GLN A 1 101 ? 11.754 -0.193 -3.197 1.00 83.81 101 GLN A N 1
ATOM 729 C CA . GLN A 1 101 ? 12.049 -0.702 -1.850 1.00 83.81 101 GLN A CA 1
ATOM 730 C C . GLN A 1 101 ? 11.607 0.232 -0.705 1.00 83.81 101 GLN A C 1
ATOM 732 O O . GLN A 1 101 ? 10.782 -0.190 0.111 1.00 83.81 101 GLN A O 1
ATOM 737 N N . PRO A 1 102 ? 12.073 1.493 -0.614 1.00 85.25 102 PRO A N 1
ATOM 738 C CA . PRO A 1 102 ? 11.615 2.408 0.428 1.00 85.25 102 PRO A CA 1
ATOM 739 C C . PRO A 1 102 ? 10.129 2.754 0.282 1.00 85.25 102 PRO A C 1
ATOM 741 O O . PRO A 1 102 ? 9.434 2.898 1.285 1.00 85.25 102 PRO A O 1
ATOM 744 N N . MET A 1 103 ? 9.615 2.833 -0.948 1.00 85.44 103 MET A N 1
ATOM 745 C CA . MET A 1 103 ? 8.192 3.064 -1.191 1.00 85.44 103 MET A CA 1
ATOM 746 C C . MET A 1 103 ? 7.327 1.928 -0.627 1.00 85.44 103 MET A C 1
ATOM 748 O O . MET A 1 103 ? 6.322 2.195 0.026 1.00 85.44 103 MET A O 1
ATOM 752 N N . TYR A 1 104 ? 7.750 0.676 -0.804 1.00 84.44 104 TYR A N 1
ATOM 753 C CA . TYR A 1 104 ? 7.072 -0.506 -0.279 1.00 84.44 104 TYR A CA 1
ATOM 754 C C . TYR A 1 104 ? 7.099 -0.551 1.253 1.00 84.44 104 TYR A C 1
ATOM 756 O O . TYR A 1 104 ? 6.099 -0.903 1.876 1.00 84.44 104 TYR A O 1
ATOM 764 N N . LEU A 1 105 ? 8.210 -0.145 1.879 1.00 85.94 105 LEU A N 1
ATOM 765 C CA . LEU A 1 105 ? 8.304 -0.031 3.340 1.00 85.94 105 LEU A CA 1
ATOM 766 C C . LEU A 1 105 ? 7.326 1.010 3.902 1.00 85.94 105 LEU A C 1
ATOM 768 O O . LEU A 1 105 ? 6.685 0.778 4.929 1.00 85.94 105 LEU A O 1
ATOM 772 N N . ILE A 1 106 ? 7.178 2.146 3.221 1.00 86.19 106 ILE A N 1
ATOM 773 C CA . ILE A 1 106 ? 6.213 3.177 3.612 1.00 86.19 106 ILE A CA 1
ATOM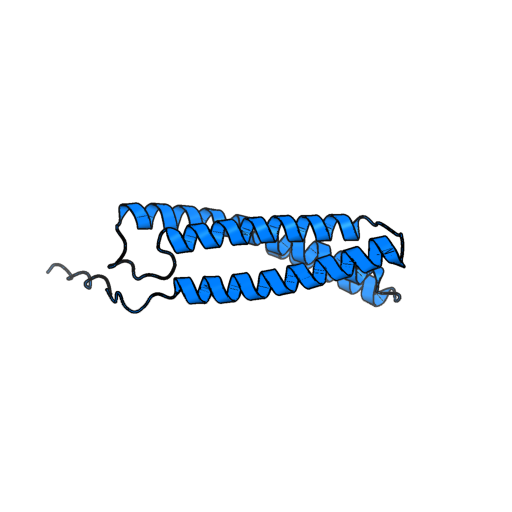 774 C C . ILE A 1 106 ? 4.783 2.666 3.402 1.00 86.19 106 ILE A C 1
ATOM 776 O O . ILE A 1 106 ? 3.962 2.781 4.311 1.00 86.19 106 ILE A O 1
ATOM 780 N N . ASP A 1 107 ? 4.495 2.059 2.249 1.00 85.88 107 ASP A N 1
ATOM 781 C CA . ASP A 1 107 ? 3.171 1.521 1.925 1.00 85.88 107 ASP A CA 1
ATOM 782 C C . ASP A 1 107 ? 2.726 0.470 2.951 1.00 85.88 107 ASP A C 1
ATOM 784 O O . ASP A 1 107 ? 1.676 0.614 3.583 1.00 85.88 107 ASP A O 1
ATOM 788 N N . ILE A 1 108 ? 3.568 -0.532 3.232 1.00 85.38 108 ILE A N 1
ATOM 789 C CA . ILE A 1 108 ? 3.233 -1.589 4.191 1.00 85.38 108 ILE A CA 1
ATOM 790 C C . ILE A 1 108 ? 3.053 -1.042 5.614 1.00 85.38 108 ILE A C 1
ATOM 792 O O . ILE A 1 108 ? 2.204 -1.539 6.360 1.00 85.38 108 ILE A O 1
ATOM 796 N N . CYS A 1 109 ? 3.806 -0.004 5.992 1.00 85.81 109 CYS A N 1
ATOM 797 C CA . CYS A 1 109 ? 3.647 0.675 7.274 1.00 85.81 109 CYS A CA 1
ATOM 798 C C . CYS A 1 109 ? 2.272 1.348 7.367 1.00 85.81 109 CYS A C 1
ATOM 800 O O . CYS A 1 109 ? 1.517 1.097 8.309 1.00 85.81 109 CYS A O 1
ATOM 802 N N . VAL A 1 110 ? 1.899 2.135 6.356 1.00 85.75 110 VAL A N 1
ATOM 803 C CA . VAL A 1 110 ? 0.613 2.842 6.323 1.00 85.75 110 VAL A CA 1
ATOM 804 C C . VAL A 1 110 ? -0.563 1.861 6.267 1.00 85.75 110 VAL A C 1
ATOM 806 O O . VAL A 1 110 ? -1.535 2.039 7.003 1.00 85.75 110 VAL A O 1
ATOM 809 N N . VAL A 1 111 ? -0.465 0.782 5.483 1.00 86.06 111 VAL A N 1
ATOM 810 C CA . VAL A 1 111 ? -1.486 -0.280 5.421 1.00 86.06 111 VAL A CA 1
ATOM 811 C C . VAL A 1 111 ? -1.672 -0.948 6.785 1.00 86.06 111 VAL A C 1
ATOM 813 O O . VAL A 1 111 ? -2.803 -1.107 7.247 1.00 86.06 111 VAL A O 1
ATOM 816 N N . LYS A 1 112 ? -0.582 -1.303 7.478 1.00 84.44 112 LYS A N 1
ATOM 817 C CA . LYS A 1 112 ? -0.651 -1.881 8.832 1.00 84.44 112 LYS A CA 1
ATOM 818 C C . LYS A 1 112 ? -1.272 -0.909 9.830 1.00 84.44 112 LYS A C 1
ATOM 820 O O . LYS A 1 112 ? -2.078 -1.340 10.655 1.00 84.44 112 LYS A O 1
ATOM 825 N N . LEU A 1 113 ? -0.927 0.378 9.755 1.00 84.50 113 LEU A N 1
ATOM 826 C CA . LEU A 1 113 ? -1.512 1.404 10.616 1.00 84.50 113 LEU A CA 1
ATOM 827 C C . LEU A 1 113 ? -3.018 1.536 10.377 1.00 84.50 113 LEU A C 1
ATOM 829 O O . LEU A 1 113 ? -3.775 1.494 11.343 1.00 84.50 113 LEU A O 1
ATOM 833 N N . ALA A 1 114 ? -3.455 1.598 9.117 1.00 86.25 114 ALA A N 1
ATOM 834 C CA . ALA A 1 114 ? -4.869 1.659 8.755 1.00 86.25 114 ALA A CA 1
ATOM 835 C C . ALA A 1 114 ? -5.655 0.425 9.236 1.00 86.25 114 ALA A C 1
ATOM 837 O O . ALA A 1 114 ? -6.738 0.549 9.808 1.00 86.25 114 ALA A O 1
ATOM 838 N N . VAL A 1 115 ? -5.105 -0.781 9.060 1.00 84.19 115 VAL A N 1
ATOM 839 C CA . VAL A 1 115 ? -5.732 -2.018 9.557 1.00 84.19 115 VAL A CA 1
ATOM 840 C C . VAL A 1 115 ? -5.759 -2.042 11.089 1.00 84.19 115 VAL A C 1
ATOM 842 O O . VAL A 1 115 ? -6.763 -2.429 11.688 1.00 84.19 115 VAL A O 1
ATOM 845 N N . GLY A 1 116 ? -4.689 -1.596 11.742 1.00 84.62 116 GLY A N 1
ATOM 846 C CA . GLY A 1 116 ? -4.598 -1.527 13.196 1.00 84.62 116 GLY A CA 1
ATOM 847 C C . GLY A 1 116 ? -5.625 -0.571 13.807 1.00 84.62 116 GLY A C 1
ATOM 848 O O . GLY A 1 116 ? -6.374 -0.965 14.704 1.00 84.62 116 GLY A O 1
ATOM 849 N N . THR A 1 117 ? -5.755 0.649 13.273 1.00 80.50 117 THR A N 1
ATOM 850 C CA . THR A 1 117 ? -6.807 1.591 13.695 1.00 80.50 117 THR A CA 1
ATOM 851 C C . THR A 1 117 ? -8.203 1.031 13.426 1.00 80.50 117 THR A C 1
ATOM 853 O O . THR A 1 117 ? -9.107 1.180 14.257 1.00 80.50 117 THR A O 1
ATOM 856 N N . SER A 1 118 ? -8.353 0.287 12.328 1.00 78.62 118 SER A N 1
ATOM 857 C CA . SER A 1 118 ? -9.615 -0.335 11.939 1.00 78.62 118 SER A CA 1
ATOM 858 C C . SER A 1 118 ? -10.054 -1.406 12.930 1.00 78.62 118 SER A C 1
ATOM 860 O O . SER A 1 118 ? -11.244 -1.499 13.247 1.00 78.62 118 SER A O 1
ATOM 862 N N . LEU A 1 119 ? -9.108 -2.200 13.436 1.00 81.56 119 LEU A N 1
ATOM 863 C CA . LEU A 1 119 ? -9.350 -3.211 14.462 1.00 81.56 119 LEU A CA 1
ATOM 864 C C . LEU A 1 119 ? -9.583 -2.580 15.836 1.00 81.56 119 LEU A C 1
ATOM 866 O O . LEU A 1 119 ? -10.472 -3.021 16.563 1.00 81.56 119 LEU A O 1
ATOM 870 N N . LEU A 1 120 ? -8.848 -1.517 16.178 1.00 81.06 120 LEU A N 1
ATOM 871 C CA . LEU A 1 120 ? -8.957 -0.828 17.467 1.00 81.06 120 LEU A CA 1
ATOM 872 C C . LEU A 1 120 ? -10.371 -0.290 17.725 1.00 81.06 120 LEU A C 1
ATOM 874 O O . LEU A 1 120 ? -10.839 -0.266 18.865 1.00 81.06 120 LEU A O 1
ATOM 878 N N . ARG A 1 121 ? -11.065 0.113 16.656 1.00 71.62 121 ARG A N 1
ATOM 879 C CA . ARG A 1 121 ? -12.443 0.610 16.719 1.00 71.62 121 ARG A CA 1
ATOM 880 C C . ARG A 1 121 ? -13.493 -0.500 16.838 1.00 71.62 121 ARG A C 1
ATOM 882 O O . ARG A 1 121 ? -14.570 -0.247 17.370 1.00 71.62 121 ARG A O 1
ATOM 889 N N . ILE A 1 122 ? -13.201 -1.703 16.343 1.00 78.56 122 ILE A N 1
ATOM 890 C CA . ILE A 1 122 ? -14.085 -2.880 16.442 1.00 78.56 122 ILE A CA 1
ATOM 891 C C . ILE A 1 122 ? -13.904 -3.579 17.794 1.00 78.56 122 ILE A C 1
ATOM 893 O O . ILE A 1 122 ? -14.865 -4.084 18.371 1.00 78.56 122 ILE A O 1
ATOM 897 N N . ALA A 1 123 ? -12.678 -3.591 18.316 1.00 80.38 123 ALA A N 1
ATOM 898 C CA . ALA A 1 123 ? -12.358 -4.178 19.604 1.00 80.38 123 ALA A CA 1
ATOM 899 C C . ALA A 1 123 ? -13.117 -3.465 20.737 1.00 80.38 123 ALA A C 1
ATOM 901 O O . ALA A 1 123 ? -12.866 -2.298 21.041 1.00 80.38 123 ALA A O 1
ATOM 902 N N . SER A 1 124 ? -14.029 -4.177 21.402 1.00 74.88 124 SER A N 1
ATOM 903 C CA . SER A 1 124 ? -14.744 -3.665 22.577 1.00 74.88 124 SER A CA 1
ATOM 904 C C . SER A 1 124 ? -13.949 -3.864 23.872 1.00 74.88 124 SER A C 1
ATOM 906 O O . SER A 1 124 ? -13.968 -2.988 24.735 1.00 74.88 124 SER A O 1
ATOM 908 N N . ALA A 1 125 ? -13.197 -4.965 23.996 1.00 86.31 125 ALA A N 1
ATOM 909 C CA . ALA A 1 125 ? -12.435 -5.273 25.206 1.00 86.31 125 ALA A CA 1
ATOM 910 C C . ALA A 1 125 ? -11.085 -4.540 25.258 1.00 86.31 125 ALA A C 1
ATOM 912 O O . ALA A 1 125 ? -10.326 -4.525 24.285 1.00 86.31 125 ALA A O 1
ATOM 913 N N . SER A 1 126 ? -10.747 -3.999 26.431 1.00 79.31 126 SER A N 1
ATOM 914 C CA . SER A 1 126 ? -9.507 -3.246 26.666 1.00 79.31 126 SER A CA 1
ATOM 915 C C . SER A 1 126 ? -8.238 -4.063 26.398 1.00 79.31 126 SER A C 1
ATOM 917 O O . SER A 1 126 ? -7.259 -3.507 25.911 1.00 79.31 126 SER A O 1
ATOM 919 N N . PHE A 1 127 ? -8.268 -5.382 26.628 1.00 85.44 127 PHE A N 1
ATOM 920 C CA . PHE A 1 127 ? -7.148 -6.274 26.306 1.00 85.44 127 PHE A CA 1
ATOM 921 C C . PHE A 1 127 ? -6.821 -6.279 24.806 1.00 85.44 127 PHE A C 1
ATOM 923 O O . PHE A 1 127 ? -5.669 -6.081 24.429 1.00 85.44 127 PHE A O 1
ATOM 930 N N . TYR A 1 128 ? -7.835 -6.422 23.942 1.00 83.81 128 TYR A N 1
ATOM 931 C CA . TYR A 1 128 ? -7.636 -6.402 22.490 1.00 83.81 128 TYR A CA 1
ATOM 932 C C . TYR A 1 128 ? -7.106 -5.050 22.012 1.00 83.81 128 TYR A C 1
ATOM 934 O O . TYR A 1 128 ? -6.238 -5.011 21.147 1.00 83.81 128 TYR A O 1
ATOM 942 N N . LYS A 1 129 ? -7.566 -3.944 22.608 1.00 83.56 129 LYS A N 1
ATOM 943 C CA . LYS A 1 129 ? -7.069 -2.602 22.275 1.00 83.56 129 LYS A CA 1
ATOM 944 C C . LYS A 1 129 ? -5.583 -2.438 22.588 1.00 83.56 129 LYS A C 1
ATOM 946 O O . LYS A 1 129 ? -4.839 -1.957 21.739 1.00 83.56 129 LYS A O 1
ATOM 951 N N . ILE A 1 130 ? -5.157 -2.867 23.779 1.00 84.69 130 ILE A N 1
ATOM 952 C CA . ILE A 1 130 ? -3.749 -2.819 24.195 1.00 84.69 130 ILE A CA 1
ATOM 953 C C . ILE A 1 130 ? -2.905 -3.699 23.272 1.00 84.69 130 ILE A C 1
ATOM 955 O O . ILE A 1 130 ? -1.900 -3.227 22.756 1.00 84.69 130 ILE A O 1
ATOM 959 N N . LEU A 1 131 ? -3.350 -4.927 22.985 1.00 86.50 131 LEU A N 1
ATOM 960 C CA . LEU A 1 131 ? -2.641 -5.843 22.089 1.00 86.50 131 LEU A CA 1
ATOM 961 C C . LEU A 1 131 ? -2.461 -5.245 20.687 1.00 86.50 131 LEU A C 1
ATOM 963 O O . LEU A 1 131 ? -1.353 -5.256 20.157 1.00 86.50 131 LEU A O 1
ATOM 967 N N . ILE A 1 132 ? -3.519 -4.676 20.102 1.00 86.25 132 ILE A N 1
ATOM 968 C CA . ILE A 1 132 ? -3.467 -4.049 18.773 1.00 86.25 132 ILE A CA 1
ATOM 969 C C . ILE A 1 132 ? -2.479 -2.875 18.763 1.00 86.25 132 ILE A C 1
ATOM 971 O O . I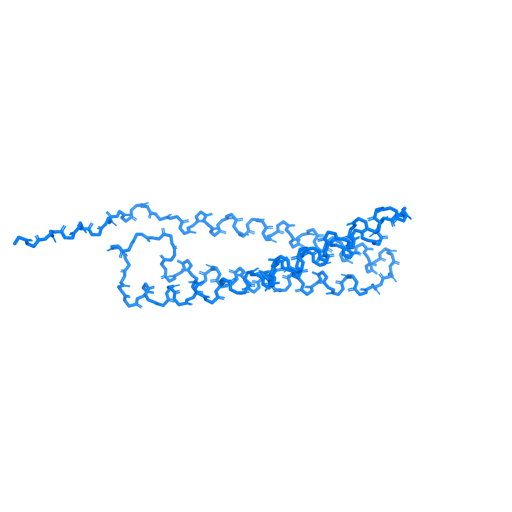LE A 1 132 ? -1.628 -2.809 17.879 1.00 86.25 132 ILE A O 1
ATOM 975 N N . ILE A 1 133 ? -2.536 -1.987 19.761 1.00 85.25 133 ILE A N 1
ATOM 976 C CA . ILE A 1 133 ? -1.623 -0.837 19.864 1.00 85.25 133 ILE A CA 1
ATOM 977 C C . ILE A 1 133 ? -0.173 -1.300 20.058 1.00 85.25 133 ILE A C 1
ATOM 979 O O . ILE A 1 133 ? 0.728 -0.767 19.413 1.00 85.25 133 ILE A O 1
ATOM 983 N N . SER A 1 134 ? 0.064 -2.312 20.898 1.00 85.75 134 SER A N 1
ATOM 984 C CA . SER A 1 134 ? 1.398 -2.882 21.110 1.00 85.75 134 SER A CA 1
ATOM 985 C C . SER A 1 134 ? 1.975 -3.475 19.826 1.00 85.75 134 SER A C 1
ATOM 987 O O . SER A 1 134 ? 3.130 -3.212 19.502 1.00 85.75 134 SER A O 1
ATOM 989 N N . VAL A 1 135 ? 1.174 -4.223 19.060 1.00 85.88 135 VAL A N 1
ATOM 990 C CA . VAL A 1 135 ? 1.603 -4.801 17.777 1.00 85.88 135 VAL A CA 1
ATOM 991 C C . VAL A 1 135 ? 1.869 -3.708 16.740 1.00 85.88 135 VAL A C 1
ATOM 993 O O . VAL A 1 135 ? 2.867 -3.788 16.026 1.00 85.88 135 VAL A O 1
ATOM 996 N N . MET A 1 136 ? 1.031 -2.666 16.676 1.00 84.88 136 MET A N 1
ATOM 997 C CA . MET A 1 136 ? 1.257 -1.512 15.795 1.00 84.88 136 MET A CA 1
ATOM 998 C C . MET A 1 136 ? 2.558 -0.780 16.141 1.00 84.88 136 MET A C 1
ATOM 1000 O O . MET A 1 136 ? 3.349 -0.495 15.245 1.00 84.88 136 MET A O 1
ATOM 1004 N N . GLY A 1 137 ? 2.800 -0.511 17.428 1.00 84.12 137 GLY A N 1
ATOM 1005 C CA . GLY A 1 137 ? 4.009 0.167 17.900 1.00 84.12 137 GLY A CA 1
ATOM 1006 C C . GLY A 1 137 ? 5.275 -0.652 17.652 1.00 84.12 137 GLY A C 1
ATOM 1007 O O . GLY A 1 137 ? 6.255 -0.125 17.132 1.00 84.12 137 GLY A O 1
ATOM 1008 N N . PHE A 1 138 ? 5.236 -1.955 17.943 1.00 87.81 138 PHE A N 1
ATOM 1009 C CA . PHE A 1 138 ? 6.343 -2.868 17.654 1.00 87.81 138 PHE A CA 1
ATOM 1010 C C . PHE A 1 138 ? 6.654 -2.936 16.155 1.00 87.81 138 PHE A C 1
ATOM 1012 O O . PHE A 1 138 ? 7.815 -2.878 15.767 1.00 87.81 138 PHE A O 1
ATOM 1019 N N . MET A 1 139 ? 5.631 -3.009 15.298 1.00 81.19 139 MET A N 1
ATOM 1020 C CA . MET A 1 139 ? 5.831 -3.038 13.847 1.00 81.19 139 MET A CA 1
ATOM 1021 C C . MET A 1 139 ? 6.357 -1.720 13.291 1.00 81.19 139 MET A C 1
ATOM 1023 O O . MET A 1 139 ? 7.219 -1.746 12.417 1.00 81.19 139 MET A O 1
ATOM 1027 N N . ALA A 1 140 ? 5.874 -0.582 13.791 1.00 80.88 140 ALA A N 1
ATOM 1028 C CA . ALA A 1 140 ? 6.411 0.719 13.407 1.00 80.88 140 ALA A CA 1
ATOM 1029 C C . ALA A 1 140 ? 7.893 0.830 13.790 1.00 80.88 140 ALA A C 1
ATOM 1031 O O . ALA A 1 140 ? 8.695 1.296 12.989 1.00 80.88 140 ALA A O 1
ATOM 1032 N N . PHE A 1 141 ? 8.267 0.327 14.970 1.00 85.81 141 PHE A N 1
ATOM 1033 C CA . PHE A 1 141 ? 9.661 0.271 15.398 1.00 85.81 141 PHE A CA 1
ATOM 1034 C C . PHE A 1 141 ? 10.502 -0.657 14.513 1.00 85.81 141 PHE A C 1
ATOM 1036 O O . PHE A 1 141 ? 11.517 -0.222 13.989 1.00 85.81 141 PHE A O 1
ATOM 1043 N N . TYR A 1 142 ? 10.044 -1.887 14.270 1.00 82.94 142 TYR A N 1
ATOM 1044 C CA . TYR A 1 142 ? 10.730 -2.860 13.409 1.00 82.94 142 TYR A CA 1
ATOM 1045 C C . TYR A 1 142 ? 10.874 -2.401 11.950 1.00 82.94 142 TYR A C 1
ATOM 1047 O O . TYR A 1 142 ? 11.791 -2.809 11.253 1.00 82.94 142 TYR A O 1
ATOM 1055 N N . THR A 1 143 ? 9.945 -1.585 11.452 1.00 74.06 143 THR A N 1
ATOM 1056 C CA . THR A 1 143 ? 10.010 -1.081 10.071 1.00 74.06 143 THR A CA 1
ATOM 1057 C C . THR A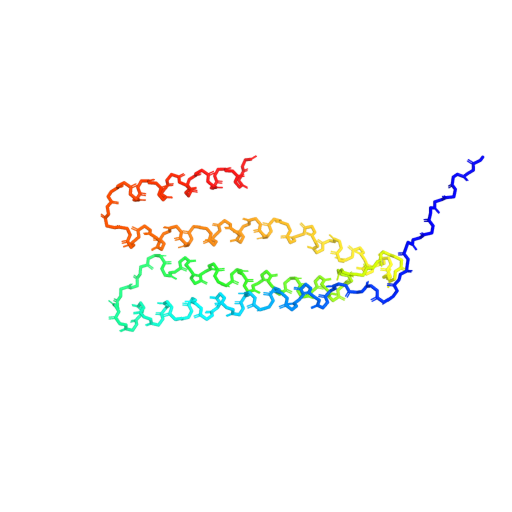 1 143 ? 10.993 0.091 9.940 1.00 74.06 143 THR A C 1
ATOM 1059 O O . THR A 1 143 ? 11.454 0.375 8.838 1.00 74.06 143 THR A O 1
ATOM 1062 N N . VAL A 1 144 ? 11.300 0.786 11.041 1.00 73.19 144 VAL A N 1
ATOM 1063 C CA . VAL A 1 144 ? 12.164 1.981 11.062 1.00 73.19 144 VAL A CA 1
ATOM 1064 C C . VAL A 1 144 ? 13.580 1.680 11.570 1.00 73.19 144 VAL A C 1
ATOM 1066 O O . VAL A 1 144 ? 14.510 2.381 11.172 1.00 73.19 144 VAL A O 1
ATOM 1069 N N . GLY A 1 145 ? 13.748 0.687 12.448 1.00 62.81 145 GLY A N 1
ATOM 1070 C CA . GLY A 1 145 ? 15.033 0.265 13.019 1.00 62.81 145 GLY A CA 1
ATOM 1071 C C . GLY A 1 145 ? 15.523 -1.050 12.443 1.00 62.81 145 GLY A C 1
ATOM 1072 O O . GLY A 1 145 ? 16.741 -1.130 12.172 1.00 62.81 145 GLY A O 1
#

InterPro domains:
  IPR049326 Rhodopsin domain, fungi [PF20684] (37-144)
  IPR052337 Satratoxin biosynthesis SC1 cluster protein 4-like [PTHR33048] (27-144)

Foldseek 3Di:
DDPPDPDFPADVPQFCLVVVLVVLVVVLVVLVVVLVVVCCCCVPPVVDDDPLNVLSVVLNVLSVVLSVLSNVLSVLPPRGGPNHHDPVSVVVSVVSVVVSVVSVLVSVLSNLVSVLVVQCVVDPDPVSNVVSVVVNVVSVVVSVD

Secondary structure (DSSP, 8-state):
----PPPP---TT---HHHHHHHHHHHHHHHHHHHHHHHHIIIIII----HHHHHHHHHHHHHHHHHHHHHHHHHTTTTS-GGGS-HHHHHHHHHHHHHHHHHHHHHHHHHHHHHHHHHHHH--SHHHHHHHHHHHHHHHHHHH-

Organism: NCBI:txid177199

pLDDT: mean 77.47, std 11.45, range [40.81, 92.88]

Radius of gyration: 20.61 Å; chains: 1; bounding box: 69×28×51 Å

Sequence (145 aa):
MAAATPSPVSNPADNEGPRILAATLAITALALITVTVRLHVRLGMIRSFGWDDGLMTFAMALSLAAVGVVIAECAYGAGRHIGDVDPAVYMIGNKLNFITQPMYLIDICVVKLAVGTSLLRIASASFYKILIISVMGFMAFYTVG